Protein AF-A0A1E1VXC8-F1 (afdb_monomer_lite)

InterPro domains:
  IPR025451 Domain of unknown function DUF4211 [PF13926] (95-151)

Foldseek 3Di:
DDDDQQFKKFFPVQLLPPWGWIWGRHPDWKTWIWGWDDDPNDIKTKTDPDMDTDDPVCVVRMDTWDWAFDDDDPVMTIIHTDVVPDPDPVVVSVVVVCVVCVVLPQLVVLVVVQVVVCVVPVCSVVVCVVVVVCVNVVSNVVVVVVVVVVVVD

Radius of gyration: 21.82 Å; chains: 1; bounding box: 55×26×57 Å

Structure (mmCIF, N/CA/C/O backbone):
data_AF-A0A1E1VXC8-F1
#
_entry.id   AF-A0A1E1VXC8-F1
#
loop_
_atom_site.group_PDB
_atom_site.id
_atom_site.type_symbol
_atom_site.label_atom_id
_atom_site.label_alt_id
_atom_site.label_comp_id
_atom_site.label_asym_id
_atom_site.label_entity_id
_atom_site.label_seq_id
_atom_site.pdbx_PDB_ins_code
_atom_site.Cartn_x
_atom_site.Cartn_y
_atom_site.Cartn_z
_atom_site.occupancy
_atom_site.B_iso_or_equiv
_atom_site.auth_seq_id
_atom_site.auth_comp_id
_atom_site.auth_asym_id
_atom_site.auth_atom_id
_atom_site.pdbx_PDB_model_num
ATOM 1 N N . MET A 1 1 ? 20.590 -16.286 -16.298 1.00 48.72 1 MET A N 1
ATOM 2 C CA . MET A 1 1 ? 20.513 -15.871 -17.719 1.00 48.72 1 MET A CA 1
ATOM 3 C C . MET A 1 1 ? 20.536 -14.346 -17.783 1.00 48.72 1 MET A C 1
ATOM 5 O O . MET A 1 1 ? 20.162 -13.743 -16.784 1.00 48.72 1 MET A O 1
ATOM 9 N N . PRO A 1 2 ? 21.026 -13.701 -18.858 1.00 70.38 2 PRO A N 1
ATOM 10 C CA . PRO A 1 2 ? 20.939 -12.247 -18.971 1.00 70.38 2 PRO A CA 1
ATOM 11 C C . PRO A 1 2 ? 19.473 -11.822 -19.114 1.00 70.38 2 PRO A C 1
ATOM 13 O O . PRO A 1 2 ? 18.754 -12.408 -19.917 1.00 70.38 2 PRO A O 1
ATOM 16 N N . TYR A 1 3 ? 19.060 -10.811 -18.347 1.00 75.62 3 TYR A N 1
ATOM 17 C CA . TYR A 1 3 ? 17.726 -10.228 -18.465 1.00 75.62 3 TYR A CA 1
ATOM 18 C C . TYR A 1 3 ? 17.474 -9.690 -19.883 1.00 75.62 3 TYR A C 1
ATOM 20 O O . TYR A 1 3 ? 18.363 -9.056 -20.469 1.00 75.62 3 TYR A O 1
ATOM 28 N N . GLN A 1 4 ? 16.286 -9.945 -20.423 1.00 82.62 4 GLN A N 1
ATOM 29 C CA . GLN A 1 4 ? 15.856 -9.545 -21.762 1.00 82.62 4 GLN A CA 1
ATOM 30 C C . GLN A 1 4 ? 15.136 -8.190 -21.753 1.00 82.62 4 GLN A C 1
ATOM 32 O O . GLN A 1 4 ? 14.538 -7.777 -20.762 1.00 82.62 4 GLN A O 1
ATOM 37 N N . SER A 1 5 ? 15.188 -7.484 -22.887 1.00 86.44 5 SER A N 1
ATOM 38 C CA . SER A 1 5 ? 14.433 -6.239 -23.075 1.00 86.44 5 SER A CA 1
ATOM 39 C C . SER A 1 5 ? 12.939 -6.502 -22.888 1.00 86.44 5 SER A C 1
ATOM 41 O O . SER A 1 5 ? 12.398 -7.438 -23.471 1.00 86.44 5 SER A O 1
ATOM 43 N N . GLY A 1 6 ? 12.271 -5.658 -22.105 1.00 89.44 6 GLY A N 1
ATOM 44 C CA . GLY A 1 6 ? 10.865 -5.818 -21.742 1.00 89.44 6 GLY A CA 1
ATOM 45 C C . GLY A 1 6 ? 10.612 -6.580 -20.441 1.00 89.44 6 GLY A C 1
ATOM 46 O O . GLY A 1 6 ? 9.485 -6.526 -19.956 1.00 89.44 6 GLY A O 1
ATOM 47 N N . GLU A 1 7 ? 11.621 -7.225 -19.850 1.00 93.38 7 GLU A N 1
ATOM 48 C CA . GLU A 1 7 ? 11.494 -7.819 -18.517 1.00 93.38 7 GLU A CA 1
ATOM 49 C C . GLU A 1 7 ? 11.430 -6.747 -17.427 1.00 93.38 7 GLU A C 1
ATOM 51 O O . GLU A 1 7 ? 11.958 -5.642 -17.581 1.00 93.38 7 GLU A O 1
ATOM 56 N N . PHE A 1 8 ? 10.799 -7.100 -16.309 1.00 95.38 8 PHE A N 1
ATOM 57 C CA . PHE A 1 8 ? 10.674 -6.237 -15.145 1.00 95.38 8 PHE A CA 1
ATOM 58 C C . PHE A 1 8 ? 11.602 -6.707 -14.030 1.00 95.38 8 PHE A C 1
ATOM 60 O O . PHE A 1 8 ? 11.746 -7.903 -13.765 1.00 95.38 8 PHE A O 1
ATOM 67 N N . VAL A 1 9 ? 12.240 -5.743 -13.379 1.00 94.69 9 VAL A N 1
ATOM 68 C CA . VAL A 1 9 ? 13.177 -5.950 -12.282 1.00 94.69 9 VAL A CA 1
ATOM 69 C C . VAL A 1 9 ? 12.897 -4.969 -11.147 1.00 94.69 9 VAL A C 1
ATOM 71 O O . VAL A 1 9 ? 12.357 -3.889 -11.364 1.00 94.69 9 VAL A O 1
ATOM 74 N N . ALA A 1 10 ? 13.292 -5.324 -9.932 1.00 94.19 10 ALA A N 1
ATOM 75 C CA . ALA A 1 10 ? 13.257 -4.437 -8.771 1.00 94.19 10 ALA A CA 1
ATOM 76 C C . ALA A 1 10 ? 14.574 -4.531 -8.002 1.00 94.19 10 ALA A C 1
ATOM 78 O O . ALA A 1 10 ? 15.302 -5.526 -8.117 1.00 94.19 10 ALA A O 1
ATOM 79 N N . ILE A 1 11 ? 14.895 -3.498 -7.227 1.00 92.81 11 ILE A N 1
ATOM 80 C CA . ILE A 1 11 ? 16.077 -3.499 -6.367 1.00 92.81 11 ILE A CA 1
ATOM 81 C C . ILE A 1 11 ? 15.821 -4.467 -5.206 1.00 92.81 11 ILE A C 1
ATOM 83 O O . ILE A 1 11 ? 14.816 -4.372 -4.508 1.00 92.81 11 ILE A O 1
ATOM 87 N N . LYS A 1 12 ? 16.747 -5.405 -4.981 1.00 89.62 12 LYS A N 1
ATOM 88 C CA . LYS A 1 12 ? 16.594 -6.479 -3.983 1.00 89.62 12 LYS A CA 1
ATOM 89 C C . LYS A 1 12 ? 16.313 -5.961 -2.573 1.00 89.62 12 LYS A C 1
ATOM 91 O O . LYS A 1 12 ? 15.551 -6.583 -1.847 1.00 89.62 12 LYS A O 1
ATOM 96 N N . THR A 1 13 ? 16.933 -4.848 -2.185 1.00 88.81 13 THR A N 1
ATOM 97 C CA . THR A 1 13 ? 16.760 -4.243 -0.856 1.00 88.81 13 THR A CA 1
ATOM 98 C C . THR A 1 13 ? 15.427 -3.516 -0.700 1.00 88.81 13 THR A C 1
ATOM 100 O O . THR A 1 13 ? 14.919 -3.435 0.414 1.00 88.81 13 THR A O 1
ATOM 103 N N . GLU A 1 14 ? 14.858 -3.017 -1.799 1.00 88.75 14 GLU A N 1
ATOM 104 C CA . GLU A 1 14 ? 13.588 -2.280 -1.813 1.00 88.75 14 GLU A CA 1
ATOM 105 C C . GLU A 1 14 ? 12.385 -3.224 -1.867 1.00 88.75 14 GLU A C 1
ATOM 107 O O . GLU A 1 14 ? 11.293 -2.840 -1.481 1.00 88.75 14 GLU A O 1
ATOM 112 N N . LEU A 1 15 ? 12.557 -4.489 -2.268 1.00 85.12 15 LEU A N 1
ATOM 113 C CA . LEU A 1 15 ? 11.447 -5.448 -2.366 1.00 85.12 15 LEU A CA 1
ATOM 114 C C . LEU A 1 15 ? 10.688 -5.700 -1.054 1.00 85.12 15 LEU A C 1
ATOM 116 O O . LEU A 1 15 ? 9.545 -6.145 -1.102 1.00 85.12 15 LEU A O 1
ATOM 120 N N . ASN A 1 16 ? 11.292 -5.370 0.089 1.00 79.44 16 ASN A N 1
ATOM 121 C CA . ASN A 1 16 ? 10.650 -5.425 1.403 1.00 79.44 16 ASN A CA 1
ATOM 122 C C . ASN A 1 16 ? 9.694 -4.250 1.674 1.00 79.44 16 ASN A C 1
ATOM 124 O O . ASN A 1 16 ? 9.059 -4.206 2.727 1.00 79.44 16 ASN A O 1
ATOM 128 N N . GLU A 1 17 ? 9.629 -3.261 0.787 1.00 84.44 17 GLU A N 1
ATOM 129 C CA . GLU A 1 17 ? 8.694 -2.147 0.888 1.00 84.44 17 GLU A CA 1
ATOM 130 C C . GLU A 1 17 ? 7.277 -2.576 0.500 1.00 84.44 17 GLU A C 1
ATOM 132 O O . GLU A 1 17 ? 7.060 -3.527 -0.254 1.00 84.44 17 GLU A O 1
ATOM 137 N N . MET A 1 18 ? 6.272 -1.848 0.992 1.00 80.00 18 MET A N 1
ATOM 138 C CA . MET A 1 18 ? 4.881 -2.164 0.676 1.00 80.00 18 MET A CA 1
ATOM 139 C C . MET A 1 18 ? 4.568 -1.960 -0.806 1.00 80.00 18 MET A C 1
ATOM 141 O O . MET A 1 18 ? 3.795 -2.746 -1.329 1.00 80.00 18 MET A O 1
ATOM 145 N N . TRP A 1 19 ? 5.195 -1.001 -1.488 1.00 88.69 19 TRP A N 1
ATOM 146 C CA . TRP A 1 19 ? 5.001 -0.753 -2.921 1.00 88.69 19 TRP A CA 1
ATOM 147 C C . TRP A 1 19 ? 6.327 -0.322 -3.569 1.00 88.69 19 TRP A C 1
ATOM 149 O O . TRP A 1 19 ? 6.507 0.855 -3.875 1.00 88.69 19 TRP A O 1
ATOM 159 N N . PRO A 1 20 ? 7.286 -1.248 -3.758 1.00 91.81 20 PRO A N 1
ATOM 160 C CA . PRO A 1 20 ? 8.598 -0.910 -4.289 1.00 91.81 20 PRO A CA 1
ATOM 161 C C . PRO A 1 20 ? 8.468 -0.410 -5.718 1.00 91.81 20 PRO A C 1
ATOM 163 O O . PRO A 1 20 ? 7.634 -0.919 -6.471 1.00 91.81 20 PRO A O 1
ATOM 166 N N . ALA A 1 21 ? 9.322 0.530 -6.118 1.00 94.19 21 ALA A N 1
ATOM 167 C CA . ALA A 1 21 ? 9.441 0.884 -7.523 1.00 94.19 21 ALA A CA 1
ATOM 168 C C . ALA A 1 21 ? 9.911 -0.335 -8.329 1.00 94.19 21 ALA A C 1
ATOM 170 O O . ALA A 1 21 ? 10.818 -1.069 -7.925 1.00 94.19 21 ALA A O 1
ATOM 171 N N . ILE A 1 22 ? 9.312 -0.529 -9.499 1.00 96.50 22 ILE A N 1
ATOM 172 C CA . ILE A 1 22 ? 9.750 -1.557 -10.444 1.00 96.50 22 ILE A CA 1
ATOM 173 C C . ILE A 1 22 ? 10.319 -0.887 -11.686 1.00 96.50 22 ILE A C 1
ATOM 175 O O . ILE A 1 22 ? 10.054 0.277 -11.981 1.00 96.50 22 ILE A O 1
ATOM 179 N N . TRP A 1 23 ? 11.136 -1.627 -12.414 1.00 96.81 23 TRP A N 1
ATOM 180 C CA . TRP A 1 23 ? 11.902 -1.110 -13.529 1.00 96.81 23 TRP A CA 1
ATOM 181 C C . TRP A 1 23 ? 11.762 -2.041 -14.716 1.00 96.81 23 TRP A C 1
ATOM 183 O O . TRP A 1 23 ? 11.956 -3.246 -14.588 1.00 96.81 23 TRP A O 1
ATOM 193 N N . ARG A 1 24 ? 11.456 -1.491 -15.885 1.00 96.12 24 ARG A N 1
ATOM 194 C CA . ARG A 1 24 ? 11.436 -2.248 -17.135 1.00 96.12 24 ARG A CA 1
ATOM 195 C C . ARG A 1 24 ? 12.790 -2.129 -17.815 1.00 96.12 24 ARG A C 1
ATOM 197 O O . ARG A 1 24 ? 13.300 -1.022 -17.971 1.00 96.12 24 ARG A O 1
ATOM 204 N N . VAL A 1 25 ? 13.357 -3.249 -18.252 1.00 95.38 25 VAL A N 1
ATOM 205 C CA . VAL A 1 25 ? 14.563 -3.252 -19.085 1.00 95.38 25 VAL A CA 1
ATOM 206 C C . VAL A 1 25 ? 14.219 -2.629 -20.436 1.00 95.38 25 VAL A C 1
ATOM 208 O O . VAL A 1 25 ? 13.467 -3.215 -21.219 1.00 95.38 25 VAL A O 1
ATOM 211 N N . ASP A 1 26 ? 14.762 -1.441 -20.696 1.00 91.94 26 ASP A N 1
ATOM 212 C CA . ASP A 1 26 ? 14.536 -0.675 -21.918 1.00 91.94 26 ASP A CA 1
ATOM 213 C C . ASP A 1 26 ? 15.800 -0.709 -22.789 1.00 91.94 26 ASP A C 1
ATOM 215 O O . ASP A 1 26 ? 16.794 -0.008 -22.568 1.00 91.94 26 ASP A O 1
ATOM 219 N N . GLY A 1 27 ? 15.809 -1.629 -23.754 1.00 88.25 27 GLY A N 1
ATOM 220 C CA . GLY A 1 27 ? 16.975 -1.889 -24.586 1.00 88.25 27 GLY A CA 1
ATOM 221 C C . GLY A 1 27 ? 18.120 -2.551 -23.810 1.00 88.25 27 GLY A C 1
ATOM 222 O O . GLY A 1 27 ? 17.919 -3.484 -23.035 1.00 88.25 27 GLY A O 1
ATOM 223 N N . LYS A 1 28 ? 19.363 -2.129 -24.081 1.00 86.62 28 LYS A N 1
ATOM 224 C CA . LYS A 1 28 ? 20.574 -2.785 -23.543 1.00 86.62 28 LYS A CA 1
ATOM 225 C C . LYS A 1 28 ? 21.187 -2.080 -22.338 1.00 86.62 28 LYS A C 1
ATOM 227 O O . LYS A 1 28 ? 21.925 -2.718 -21.592 1.00 86.62 28 LYS A O 1
ATOM 232 N N . THR A 1 29 ? 20.928 -0.785 -22.189 1.00 90.62 29 THR A N 1
ATOM 233 C CA . THR A 1 29 ? 21.695 0.105 -21.305 1.00 90.62 29 THR A CA 1
ATOM 234 C C . THR A 1 29 ? 20.825 0.927 -20.371 1.00 90.62 29 THR A C 1
ATOM 236 O O . THR A 1 29 ? 21.379 1.695 -19.587 1.00 90.62 29 THR A O 1
ATOM 239 N N . LEU A 1 30 ? 19.498 0.792 -20.439 1.00 95.00 30 LEU A N 1
ATOM 240 C CA . LEU A 1 30 ? 18.575 1.582 -19.638 1.00 95.00 30 LEU A CA 1
ATOM 241 C C . LEU A 1 30 ? 17.547 0.709 -18.925 1.00 95.00 30 LEU A C 1
ATOM 243 O O . LEU A 1 30 ? 17.147 -0.361 -19.386 1.00 95.00 30 LEU A O 1
ATOM 247 N N . LEU A 1 31 ? 17.133 1.217 -17.775 1.00 96.69 31 LEU A N 1
ATOM 248 C CA . LEU A 1 31 ? 15.950 0.812 -17.046 1.00 96.69 31 LEU A CA 1
ATOM 249 C C . LEU A 1 31 ? 14.980 1.992 -17.046 1.00 96.69 31 LEU A C 1
ATOM 251 O O . LEU A 1 31 ? 15.390 3.106 -16.724 1.00 96.69 31 LEU A O 1
ATOM 255 N N . GLN A 1 32 ? 13.712 1.755 -17.367 1.00 96.50 32 GLN A N 1
ATOM 256 C CA . GLN A 1 32 ? 12.639 2.742 -17.238 1.00 96.50 32 GLN A CA 1
ATOM 257 C C . GLN A 1 32 ? 11.876 2.498 -15.935 1.00 96.50 32 GLN A C 1
ATOM 259 O O . GLN A 1 32 ? 11.452 1.369 -15.677 1.00 96.50 32 GLN A O 1
ATOM 264 N N . LYS A 1 33 ? 11.689 3.540 -15.122 1.00 97.38 33 LYS A N 1
ATOM 265 C CA . LYS A 1 33 ? 10.997 3.444 -13.832 1.00 97.38 33 LYS A CA 1
ATOM 266 C C . LYS A 1 33 ? 9.488 3.313 -14.014 1.00 97.38 33 LYS A C 1
ATOM 268 O O . LYS A 1 33 ? 8.895 3.964 -14.877 1.00 97.38 33 LYS A O 1
ATOM 273 N N . TYR A 1 34 ? 8.883 2.502 -13.158 1.00 97.56 34 TYR A N 1
ATOM 274 C CA . TYR A 1 34 ? 7.448 2.396 -12.966 1.00 97.56 34 TYR A CA 1
ATOM 275 C C . TYR A 1 34 ? 7.124 2.670 -11.498 1.00 97.56 34 TYR A C 1
ATOM 277 O O . TYR A 1 34 ? 7.729 2.076 -10.600 1.00 97.56 34 TYR A O 1
ATOM 285 N N . GLU A 1 35 ? 6.168 3.562 -11.259 1.00 95.44 35 GLU A N 1
ATOM 286 C CA . GLU A 1 35 ? 5.748 3.951 -9.911 1.00 95.44 35 GLU A CA 1
ATOM 287 C C . GLU A 1 35 ? 4.360 3.410 -9.572 1.00 95.44 35 GLU A C 1
ATOM 289 O O . GLU A 1 35 ? 3.509 3.328 -10.469 1.00 95.44 35 GLU A O 1
ATOM 294 N N . PRO A 1 36 ? 4.140 3.033 -8.297 1.00 95.25 36 PRO A N 1
ATOM 295 C CA . PRO A 1 36 ? 2.845 2.570 -7.838 1.00 95.25 36 PRO A CA 1
ATOM 296 C C . PRO A 1 36 ? 1.825 3.712 -7.848 1.00 95.25 36 PRO A C 1
ATOM 298 O O . PRO A 1 36 ? 2.144 4.861 -7.542 1.00 95.25 36 PRO A O 1
ATOM 301 N N . PHE A 1 37 ? 0.583 3.385 -8.174 1.00 94.19 37 PHE A N 1
ATOM 302 C CA . PHE A 1 37 ? -0.573 4.259 -8.022 1.00 94.19 37 PHE A CA 1
ATOM 303 C C . PHE A 1 37 ? -1.810 3.419 -7.696 1.00 94.19 37 PHE A C 1
ATOM 305 O O . PHE A 1 37 ? -1.890 2.248 -8.072 1.00 94.19 37 PHE A O 1
ATOM 312 N N . GLU A 1 38 ? -2.771 4.008 -6.989 1.00 92.62 38 GLU A N 1
ATOM 313 C CA . GLU A 1 38 ? -4.030 3.338 -6.673 1.00 92.62 38 GLU A CA 1
ATOM 314 C C . GLU A 1 38 ? -5.067 3.570 -7.780 1.00 92.62 38 GLU A C 1
ATOM 316 O O . GLU A 1 38 ? -5.314 4.702 -8.197 1.00 92.62 38 GLU A O 1
ATOM 321 N N . GLU A 1 39 ? -5.701 2.491 -8.236 1.00 91.06 39 GLU A N 1
ATOM 322 C CA . GLU A 1 39 ? -6.837 2.513 -9.152 1.00 91.06 39 GLU A CA 1
ATOM 323 C C . GLU A 1 39 ? -7.858 1.450 -8.721 1.00 91.06 39 GLU A C 1
ATOM 325 O O . GLU A 1 39 ? -7.543 0.263 -8.625 1.00 91.06 39 GLU A O 1
ATOM 330 N N . ASN A 1 40 ? -9.100 1.868 -8.449 1.00 88.88 40 ASN A N 1
ATOM 331 C CA . ASN A 1 40 ? -10.193 0.986 -8.010 1.00 88.88 40 ASN A CA 1
ATOM 332 C C . ASN A 1 40 ? -9.843 0.117 -6.778 1.00 88.88 40 ASN A C 1
ATOM 334 O O . ASN A 1 40 ? -10.184 -1.067 -6.731 1.00 88.88 40 ASN A O 1
ATOM 338 N N . GLY A 1 41 ? -9.132 0.689 -5.797 1.00 84.69 41 GLY A N 1
ATOM 339 C CA . GLY A 1 41 ? -8.709 -0.010 -4.575 1.00 84.69 41 GLY A CA 1
ATOM 340 C C . GLY A 1 41 ? -7.620 -1.067 -4.792 1.00 84.69 41 GLY A C 1
ATOM 341 O O . GLY A 1 41 ? -7.404 -1.919 -3.931 1.00 84.69 41 GLY A O 1
ATOM 342 N N . LYS A 1 42 ? -6.949 -1.055 -5.949 1.00 88.44 42 LYS A N 1
ATOM 343 C CA . LYS A 1 42 ? -5.789 -1.899 -6.249 1.00 88.44 42 LYS A CA 1
ATOM 344 C C . LYS A 1 42 ? -4.590 -1.029 -6.578 1.00 88.44 42 LYS A C 1
ATOM 346 O O . LYS A 1 42 ? -4.729 -0.010 -7.246 1.00 88.44 42 LYS A O 1
ATOM 351 N N . VAL A 1 43 ? -3.406 -1.468 -6.165 1.00 92.62 43 VAL A N 1
ATOM 352 C CA . VAL A 1 43 ? -2.160 -0.800 -6.546 1.00 92.62 43 VAL A CA 1
ATOM 353 C C . VAL A 1 43 ? -1.650 -1.372 -7.862 1.00 92.62 43 VAL A C 1
ATOM 355 O O . VAL A 1 43 ? -1.388 -2.571 -7.981 1.00 92.62 43 VAL A O 1
ATOM 358 N N . LEU A 1 44 ? -1.521 -0.495 -8.850 1.00 95.88 44 LEU A N 1
ATOM 359 C CA . LEU A 1 44 ? -0.963 -0.759 -10.170 1.00 95.88 44 LEU A CA 1
ATOM 360 C C . LEU A 1 44 ? 0.299 0.081 -10.368 1.00 95.88 44 LEU A C 1
ATOM 362 O O . LEU A 1 44 ? 0.627 0.938 -9.557 1.00 95.88 44 LEU A O 1
ATOM 366 N N . TYR A 1 45 ? 1.022 -0.172 -11.449 1.00 97.31 45 TYR A N 1
ATOM 367 C CA . TYR A 1 45 ? 2.292 0.470 -11.756 1.00 97.31 45 TYR A CA 1
ATOM 368 C C . TYR A 1 45 ? 2.266 1.049 -13.159 1.00 97.31 45 TYR A C 1
ATOM 370 O O . TYR A 1 45 ? 1.938 0.336 -14.104 1.00 97.31 45 TYR A O 1
ATOM 378 N N . ARG A 1 46 ? 2.664 2.312 -13.315 1.00 96.50 46 ARG A N 1
ATOM 379 C CA . ARG A 1 46 ? 2.732 2.990 -14.621 1.00 96.50 46 ARG A CA 1
ATOM 380 C C . ARG A 1 46 ? 4.132 3.493 -14.922 1.00 96.50 46 ARG A C 1
ATOM 382 O O . ARG A 1 46 ? 4.851 3.883 -14.002 1.00 96.50 46 ARG A O 1
ATOM 389 N N . ASN A 1 47 ? 4.517 3.507 -16.197 1.00 96.00 47 ASN A N 1
ATOM 390 C CA . ASN A 1 47 ? 5.806 4.058 -16.610 1.00 96.00 47 ASN A CA 1
ATOM 391 C C . ASN A 1 47 ? 5.881 5.564 -16.347 1.00 96.00 47 ASN A C 1
ATOM 393 O O . ASN A 1 47 ? 4.922 6.298 -16.577 1.00 96.00 47 ASN A O 1
ATOM 397 N N . ILE A 1 48 ? 7.064 6.032 -15.961 1.00 94.94 48 ILE A N 1
ATOM 398 C CA . ILE A 1 48 ? 7.369 7.458 -15.841 1.00 94.94 48 ILE A CA 1
ATOM 399 C C . ILE A 1 48 ? 8.665 7.801 -16.578 1.00 94.94 48 ILE A C 1
ATOM 401 O O . ILE A 1 48 ? 9.471 6.929 -16.908 1.00 94.94 48 ILE A O 1
ATOM 405 N N . SER A 1 49 ? 8.886 9.090 -16.835 1.00 93.38 49 SER A N 1
ATOM 406 C CA . SER A 1 49 ? 10.069 9.611 -17.540 1.00 93.38 49 SER A CA 1
ATOM 407 C C . SER A 1 49 ? 11.330 9.645 -16.661 1.00 93.38 49 SER A C 1
ATOM 409 O O . SER A 1 49 ? 12.099 10.604 -16.694 1.00 93.38 49 SER A O 1
ATOM 411 N N . THR A 1 50 ? 11.546 8.608 -15.853 1.00 96.12 50 THR A N 1
ATOM 412 C CA . THR A 1 50 ? 12.737 8.426 -15.018 1.00 96.12 50 THR A CA 1
ATOM 413 C C . THR A 1 50 ? 13.477 7.181 -15.475 1.00 96.12 50 THR A C 1
ATOM 415 O O . THR A 1 50 ? 12.888 6.106 -15.588 1.00 96.12 50 THR A O 1
ATOM 418 N N . TYR A 1 51 ? 14.778 7.329 -15.719 1.00 96.19 51 TYR A N 1
ATOM 419 C CA . TYR A 1 51 ? 15.623 6.269 -16.254 1.00 96.19 51 TYR A CA 1
ATOM 420 C C . TYR A 1 51 ? 16.848 6.045 -15.372 1.00 96.19 51 TYR A C 1
ATOM 422 O O . TYR A 1 51 ? 17.393 6.989 -14.801 1.00 96.19 51 TYR A O 1
ATOM 430 N N . ALA A 1 52 ? 17.300 4.797 -15.301 1.00 95.19 52 ALA A N 1
ATOM 431 C CA . ALA A 1 52 ? 18.549 4.415 -14.656 1.00 95.19 52 ALA A CA 1
ATOM 432 C C . ALA A 1 52 ? 19.452 3.667 -15.643 1.00 95.19 52 ALA A C 1
ATOM 434 O O . ALA A 1 52 ? 18.978 3.030 -16.584 1.00 95.19 52 ALA A O 1
ATOM 435 N N . ALA A 1 53 ? 20.767 3.736 -15.432 1.00 94.56 5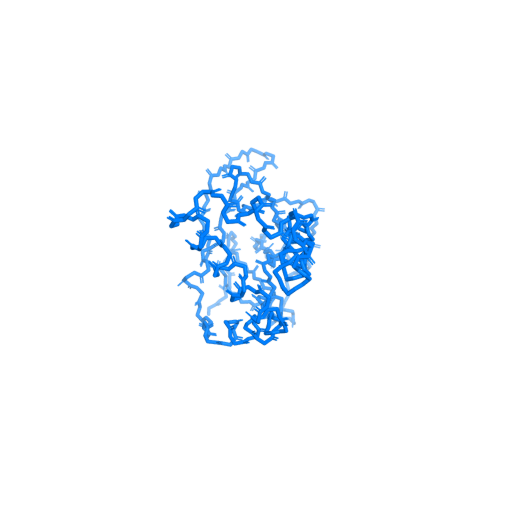3 ALA A N 1
ATOM 436 C CA . ALA A 1 53 ? 21.713 2.960 -16.226 1.00 94.56 53 ALA A CA 1
ATOM 437 C C . ALA A 1 53 ? 21.500 1.455 -15.994 1.00 94.56 53 ALA A C 1
ATOM 439 O O . ALA A 1 53 ? 21.236 1.031 -14.872 1.00 94.56 53 ALA A O 1
ATOM 440 N N . TRP A 1 54 ? 21.675 0.640 -17.030 1.00 93.56 54 TRP A N 1
ATOM 441 C CA . TRP A 1 54 ? 21.651 -0.820 -16.957 1.00 93.56 54 TRP A CA 1
ATOM 442 C C . TRP A 1 54 ? 23.001 -1.374 -17.383 1.00 93.56 54 TRP A C 1
ATOM 444 O O . TRP A 1 54 ? 23.289 -1.517 -18.572 1.00 93.56 54 TRP A O 1
ATOM 454 N N . ASN A 1 55 ? 23.863 -1.653 -16.409 1.00 89.56 55 ASN A N 1
ATOM 455 C CA . ASN A 1 55 ? 25.229 -2.092 -16.662 1.00 89.56 55 ASN A CA 1
ATOM 456 C C . ASN A 1 55 ? 25.586 -3.315 -15.800 1.00 89.56 55 ASN A C 1
ATOM 458 O O . ASN A 1 55 ? 24.893 -3.625 -14.832 1.00 89.56 55 ASN A O 1
ATOM 462 N N . PRO A 1 56 ? 26.636 -4.072 -16.156 1.00 87.88 56 PRO A N 1
ATOM 463 C CA . PRO A 1 56 ? 27.020 -5.266 -15.403 1.00 87.88 56 PRO A CA 1
ATOM 464 C C . PRO A 1 56 ? 27.243 -5.015 -13.904 1.00 87.88 56 PRO A C 1
ATOM 466 O O . PRO A 1 56 ? 26.906 -5.878 -13.094 1.00 87.88 56 PRO A O 1
ATOM 469 N N . ASP A 1 57 ? 27.739 -3.831 -13.537 1.00 88.56 57 ASP A N 1
ATOM 470 C CA . ASP A 1 57 ? 28.055 -3.484 -12.151 1.00 88.56 57 ASP A CA 1
ATOM 471 C C . ASP A 1 57 ? 26.809 -3.372 -11.275 1.00 88.56 57 ASP A C 1
ATOM 473 O O . ASP A 1 57 ? 26.814 -3.849 -10.136 1.00 88.56 57 ASP A O 1
ATOM 477 N N . ASN A 1 58 ? 25.732 -2.778 -11.797 1.00 90.69 58 ASN A N 1
ATOM 478 C CA . ASN A 1 58 ? 24.502 -2.583 -11.040 1.00 90.69 58 ASN A CA 1
ATOM 479 C C . ASN A 1 58 ? 23.490 -3.721 -11.200 1.00 90.69 58 ASN A C 1
ATOM 481 O O . ASN A 1 58 ? 22.678 -3.907 -10.299 1.00 90.69 58 ASN A O 1
ATOM 485 N N . LYS A 1 59 ? 23.587 -4.559 -12.246 1.00 89.19 59 LYS A N 1
ATOM 486 C CA . LYS A 1 59 ? 22.706 -5.728 -12.464 1.00 89.19 59 LYS A CA 1
ATOM 487 C C . LYS A 1 59 ? 22.551 -6.622 -11.235 1.00 89.19 59 LYS A C 1
ATOM 489 O O . LYS A 1 59 ? 21.472 -7.152 -10.994 1.00 89.19 59 LYS A O 1
ATOM 494 N N . LYS A 1 60 ? 23.615 -6.777 -10.440 1.00 90.25 60 LYS A N 1
ATOM 495 C CA . LYS A 1 60 ? 23.621 -7.601 -9.217 1.00 90.25 60 LYS A CA 1
ATOM 496 C C . LYS A 1 60 ? 22.672 -7.101 -8.120 1.00 90.25 60 LYS A C 1
ATOM 498 O O . LYS A 1 60 ? 22.258 -7.905 -7.281 1.00 90.25 60 LYS A O 1
ATOM 503 N N . LEU A 1 61 ? 22.338 -5.808 -8.135 1.00 92.38 61 LEU A N 1
ATOM 504 C CA . LEU A 1 61 ? 21.423 -5.165 -7.188 1.00 92.38 61 LEU A CA 1
ATOM 505 C C . LEU A 1 61 ? 19.959 -5.490 -7.488 1.00 92.38 61 LEU A C 1
ATOM 507 O O . LEU A 1 61 ? 19.117 -5.371 -6.604 1.00 92.38 61 LEU A O 1
ATOM 511 N N . TYR A 1 62 ? 19.665 -5.922 -8.714 1.00 92.25 62 TYR A N 1
ATOM 512 C CA . TYR A 1 62 ? 18.310 -6.160 -9.184 1.00 92.25 62 TYR A CA 1
ATOM 513 C C . TYR A 1 62 ? 17.971 -7.650 -9.201 1.00 92.25 62 TYR A C 1
ATOM 515 O O . TYR A 1 62 ? 18.836 -8.515 -9.382 1.00 92.25 62 TYR A O 1
ATOM 523 N N . THR A 1 63 ? 16.689 -7.949 -9.037 1.00 91.25 63 THR A N 1
ATOM 524 C CA . THR A 1 63 ? 16.111 -9.276 -9.266 1.00 91.25 63 THR A CA 1
ATOM 525 C C . THR A 1 63 ? 14.904 -9.162 -10.185 1.00 91.25 63 THR A C 1
ATOM 527 O O . THR A 1 63 ? 14.252 -8.116 -10.206 1.00 91.25 63 THR A O 1
ATOM 530 N N . GLN A 1 64 ? 14.616 -10.217 -10.951 1.00 91.88 64 GLN A N 1
ATOM 531 C CA . GLN A 1 64 ? 13.405 -10.267 -11.768 1.00 91.88 64 GLN A CA 1
ATOM 532 C C . GLN A 1 64 ? 12.172 -10.190 -10.880 1.00 91.88 64 GLN A C 1
ATOM 534 O O . GLN A 1 64 ? 12.149 -10.797 -9.806 1.00 91.88 64 GLN A O 1
ATOM 539 N N . VAL A 1 65 ? 11.149 -9.491 -11.362 1.00 92.44 65 VAL A N 1
ATOM 540 C CA . VAL A 1 65 ? 9.832 -9.484 -10.737 1.00 92.44 65 VAL A CA 1
ATOM 541 C C . VAL A 1 65 ? 8.760 -9.852 -11.765 1.00 92.44 65 VAL A C 1
ATOM 543 O O . VAL A 1 65 ? 8.798 -9.356 -12.895 1.00 92.44 65 VAL A O 1
ATOM 546 N N . PRO A 1 66 ? 7.812 -10.731 -11.411 1.00 92.56 66 PRO A N 1
ATOM 547 C CA . PRO A 1 66 ? 6.714 -11.098 -12.288 1.00 92.56 66 PRO A CA 1
ATOM 548 C C . PRO A 1 66 ? 5.679 -9.972 -12.322 1.00 92.56 66 PRO A C 1
ATOM 550 O O . PRO A 1 66 ? 5.290 -9.422 -11.288 1.00 92.56 66 PRO A O 1
ATOM 553 N N . VAL A 1 67 ? 5.216 -9.626 -13.522 1.00 94.62 67 VAL A N 1
ATOM 554 C CA . VAL A 1 67 ? 4.185 -8.603 -13.716 1.00 94.62 67 VAL A CA 1
ATOM 555 C C . VAL A 1 67 ? 3.111 -9.070 -14.691 1.00 94.62 67 VAL A C 1
ATOM 557 O O . VAL A 1 67 ? 3.378 -9.846 -15.608 1.00 94.62 67 VAL A O 1
ATOM 560 N N . LYS A 1 68 ? 1.895 -8.550 -14.529 1.00 94.94 68 LYS A N 1
ATOM 561 C CA . LYS A 1 68 ? 0.781 -8.716 -15.471 1.00 94.94 68 LYS A CA 1
ATOM 562 C C . LYS A 1 68 ? 0.482 -7.380 -16.131 1.00 94.94 68 LYS A C 1
ATOM 564 O O . LYS A 1 68 ? 0.173 -6.412 -15.446 1.00 94.94 68 LYS A O 1
ATOM 569 N N . VAL A 1 69 ? 0.550 -7.318 -17.459 1.00 94.50 69 VAL A N 1
ATOM 570 C CA . VAL A 1 69 ? 0.158 -6.111 -18.201 1.00 94.50 69 VAL A CA 1
ATOM 571 C C . VAL A 1 69 ? -1.359 -5.943 -18.100 1.00 94.50 69 VAL A C 1
ATOM 573 O O . VAL A 1 69 ? -2.107 -6.871 -18.410 1.00 94.50 69 VAL A O 1
ATOM 576 N N . ARG A 1 70 ? -1.811 -4.775 -17.636 1.00 94.50 70 ARG A N 1
ATOM 577 C CA . ARG A 1 70 ? -3.234 -4.430 -17.484 1.00 94.50 70 ARG A CA 1
ATOM 578 C C . ARG A 1 70 ? -3.728 -3.530 -18.604 1.00 94.50 70 ARG A C 1
ATOM 580 O O . ARG A 1 70 ? -4.819 -3.747 -19.117 1.00 94.50 70 ARG A O 1
ATOM 587 N N . SER A 1 71 ? -2.911 -2.565 -19.006 1.00 92.81 71 SER A N 1
ATOM 588 C CA . SER A 1 71 ? -3.206 -1.666 -20.117 1.00 92.81 71 SER A CA 1
ATOM 589 C C . SER A 1 71 ? -1.912 -1.258 -20.806 1.00 92.81 71 SER A C 1
ATOM 591 O O . SER A 1 71 ? -0.871 -1.124 -20.164 1.00 92.81 71 SER A O 1
ATOM 593 N N . GLN A 1 72 ? -1.966 -1.064 -22.118 1.00 91.56 72 GLN A N 1
ATOM 594 C CA . GLN A 1 72 ? -0.845 -0.552 -22.889 1.00 91.56 72 GLN A CA 1
ATOM 595 C C . GLN A 1 72 ? -1.358 0.379 -23.984 1.00 91.56 72 GLN A C 1
ATOM 597 O O . GLN A 1 72 ? -2.166 -0.004 -24.826 1.00 91.56 72 GLN A O 1
ATOM 602 N N . SER A 1 73 ? -0.847 1.603 -23.972 1.00 90.56 73 SER A N 1
ATOM 603 C CA . SER A 1 73 ? -1.060 2.639 -24.975 1.00 90.56 73 SER A CA 1
ATOM 604 C C . SER A 1 73 ? 0.291 3.161 -25.476 1.00 90.56 73 SER A C 1
ATOM 606 O O . SER A 1 73 ? 1.351 2.710 -25.041 1.00 90.56 73 SER A O 1
ATOM 608 N N . HIS A 1 74 ? 0.276 4.127 -26.397 1.00 82.56 74 HIS A N 1
ATOM 609 C CA . HIS A 1 74 ? 1.507 4.766 -26.875 1.00 82.56 74 HIS A CA 1
ATOM 610 C C . HIS A 1 74 ? 2.198 5.649 -25.826 1.00 82.56 74 HIS A C 1
ATOM 612 O O . HIS A 1 74 ? 3.396 5.885 -25.946 1.00 82.56 74 HIS A O 1
ATOM 618 N N . LEU A 1 75 ? 1.462 6.141 -24.825 1.00 85.19 75 LEU A N 1
ATOM 619 C CA . LEU A 1 75 ? 1.982 7.059 -23.803 1.00 85.19 75 LEU A CA 1
ATOM 620 C C . LEU A 1 75 ? 2.201 6.364 -22.456 1.00 85.19 75 LEU A C 1
ATOM 622 O O . LEU A 1 75 ? 3.137 6.695 -21.728 1.00 85.19 75 LEU A O 1
ATOM 626 N N . GLU A 1 76 ? 1.350 5.391 -22.145 1.00 90.50 76 GLU A N 1
ATOM 627 C CA . GLU A 1 76 ? 1.287 4.757 -20.835 1.00 90.50 76 GLU A CA 1
ATOM 628 C C . GLU A 1 76 ? 1.160 3.239 -20.956 1.00 90.50 76 GLU A C 1
ATOM 630 O O . GLU A 1 76 ? 0.373 2.719 -21.749 1.00 90.50 76 GLU A O 1
ATOM 635 N N . THR A 1 77 ? 1.926 2.525 -20.143 1.00 94.88 77 THR A N 1
ATOM 636 C CA . THR A 1 77 ? 1.803 1.094 -19.893 1.00 94.88 77 THR A CA 1
ATOM 637 C C . THR A 1 77 ? 1.550 0.899 -18.407 1.00 94.88 77 THR A C 1
ATOM 639 O O . THR A 1 77 ? 2.360 1.316 -17.582 1.00 94.88 77 THR A O 1
ATOM 642 N N . ILE A 1 78 ? 0.438 0.241 -18.089 1.00 96.38 7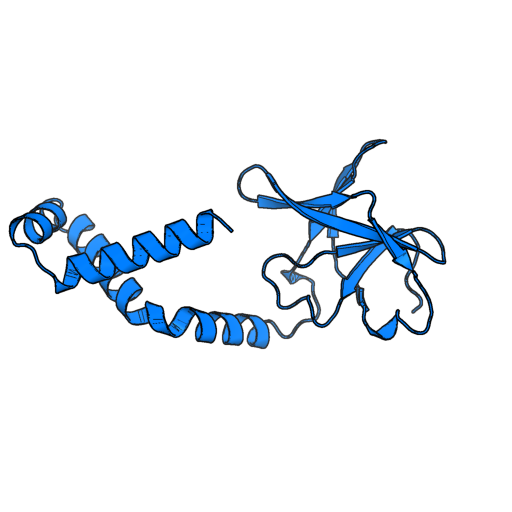8 ILE A N 1
ATOM 643 C CA . ILE A 1 78 ? 0.014 -0.082 -16.731 1.00 96.38 78 ILE A CA 1
ATOM 644 C C . ILE A 1 78 ? 0.212 -1.578 -16.507 1.00 96.38 78 ILE A C 1
ATOM 646 O O . ILE A 1 78 ? -0.275 -2.411 -17.280 1.00 96.38 78 ILE A O 1
ATOM 650 N N . VAL A 1 79 ? 0.908 -1.925 -15.433 1.00 96.56 79 VAL A N 1
ATOM 651 C CA . VAL A 1 79 ? 1.188 -3.305 -15.034 1.00 96.56 79 VAL A CA 1
ATOM 652 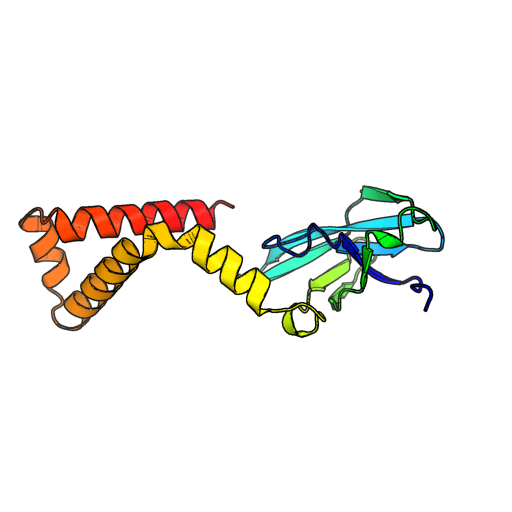C C . VAL A 1 79 ? 0.834 -3.533 -13.569 1.00 96.56 79 VAL A C 1
ATOM 654 O O . VAL A 1 79 ? 0.753 -2.605 -12.775 1.00 96.56 79 VAL A O 1
ATOM 657 N N . GLU A 1 80 ? 0.637 -4.789 -13.201 1.00 95.00 80 GLU A N 1
ATOM 658 C CA . GLU A 1 80 ? 0.428 -5.232 -11.826 1.00 95.00 80 GLU A CA 1
ATOM 659 C C . GLU A 1 80 ? 1.591 -6.127 -11.402 1.00 95.00 80 GLU A C 1
ATOM 661 O O . GLU A 1 80 ? 1.930 -7.068 -12.120 1.00 95.00 80 GLU A O 1
ATOM 666 N N . LEU A 1 81 ? 2.189 -5.852 -10.242 1.00 92.81 81 LEU A N 1
ATOM 667 C CA . LEU A 1 81 ? 3.244 -6.678 -9.653 1.00 92.81 81 LEU A CA 1
ATOM 668 C C . LEU A 1 81 ? 2.637 -7.931 -9.003 1.00 92.81 81 LEU A C 1
ATOM 670 O O . LEU A 1 81 ? 1.818 -7.825 -8.092 1.00 92.81 81 LEU A O 1
ATOM 674 N N . VAL A 1 82 ? 3.073 -9.122 -9.420 1.00 89.88 82 VAL A N 1
ATOM 675 C CA . VAL A 1 82 ? 2.535 -10.396 -8.916 1.00 89.88 82 VAL A CA 1
ATOM 676 C C . VAL A 1 82 ? 3.377 -10.919 -7.752 1.00 89.88 82 VAL A C 1
ATOM 678 O O . VAL A 1 82 ? 4.232 -11.784 -7.905 1.00 89.88 82 VAL A O 1
ATOM 681 N N . ARG A 1 83 ? 3.143 -10.392 -6.551 1.00 80.38 83 ARG A N 1
ATOM 682 C CA . ARG A 1 83 ? 3.981 -10.704 -5.377 1.00 80.38 83 ARG A CA 1
ATOM 683 C C . ARG A 1 83 ? 4.041 -12.180 -4.996 1.00 80.38 83 ARG A C 1
ATOM 685 O O . ARG A 1 83 ? 5.111 -12.646 -4.638 1.00 80.38 83 ARG A O 1
ATOM 692 N N . SER A 1 84 ? 2.940 -12.914 -5.142 1.00 76.31 84 SER A N 1
ATOM 693 C CA . SER A 1 84 ? 2.862 -14.350 -4.829 1.00 76.31 84 SER A CA 1
ATOM 694 C C . SER A 1 84 ? 3.775 -15.232 -5.686 1.00 76.31 84 SER A C 1
ATOM 696 O O . SER A 1 84 ? 3.965 -16.401 -5.381 1.00 76.31 84 SER A O 1
ATOM 698 N N . GLU A 1 85 ? 4.279 -14.708 -6.805 1.00 76.94 85 GLU A N 1
ATOM 699 C CA . GLU A 1 85 ? 5.177 -15.416 -7.722 1.00 76.94 85 GLU A CA 1
ATOM 700 C C . GLU A 1 85 ? 6.649 -15.000 -7.516 1.00 76.94 85 GLU A C 1
ATOM 702 O O . GLU A 1 85 ? 7.532 -15.451 -8.248 1.00 76.94 85 GLU A O 1
ATOM 707 N N . LEU A 1 86 ? 6.939 -14.129 -6.538 1.00 73.19 86 LEU A N 1
ATOM 708 C CA . LEU A 1 86 ? 8.311 -13.778 -6.185 1.00 73.19 86 LEU A CA 1
ATOM 709 C C . LEU A 1 86 ? 8.969 -14.942 -5.429 1.00 73.19 86 LEU A C 1
ATOM 711 O O . LEU A 1 86 ? 8.364 -15.501 -4.521 1.00 73.19 86 LEU A O 1
ATOM 715 N N . PRO A 1 87 ? 10.237 -15.274 -5.722 1.00 61.97 87 PRO A N 1
ATOM 716 C CA . PRO A 1 87 ? 10.986 -16.308 -5.005 1.00 61.97 87 PRO A CA 1
ATOM 717 C C . PRO A 1 87 ? 11.459 -15.843 -3.611 1.00 61.97 87 PRO A C 1
ATOM 719 O O . PRO A 1 87 ? 12.541 -16.225 -3.168 1.00 61.97 87 PRO A O 1
ATOM 722 N N . PHE A 1 88 ? 10.703 -14.962 -2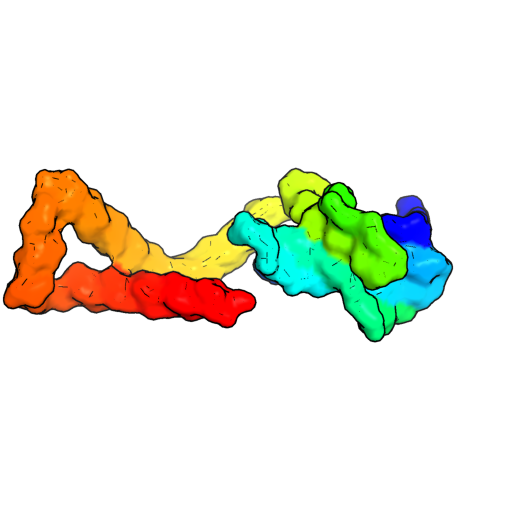.949 1.00 62.56 88 PHE A N 1
ATOM 723 C CA . PHE A 1 88 ? 11.031 -14.454 -1.621 1.00 62.56 88 PHE A CA 1
ATOM 724 C C . PHE A 1 88 ? 10.581 -15.429 -0.537 1.00 62.56 88 PHE A C 1
ATOM 726 O O . PHE A 1 88 ? 9.591 -16.141 -0.677 1.00 62.56 88 PHE A O 1
ATOM 733 N N . ASP A 1 89 ? 11.327 -15.430 0.562 1.00 60.41 89 ASP A N 1
ATOM 734 C CA . ASP A 1 89 ? 10.891 -16.046 1.804 1.00 60.41 89 ASP A CA 1
ATOM 735 C C . ASP A 1 89 ? 9.788 -15.156 2.395 1.00 60.41 89 ASP A C 1
ATOM 737 O O . ASP A 1 89 ? 10.081 -14.183 3.101 1.00 60.41 89 ASP A O 1
ATOM 741 N N . ASP A 1 90 ? 8.531 -15.433 2.021 1.00 60.56 90 ASP A N 1
ATOM 742 C CA . ASP A 1 90 ? 7.322 -14.727 2.483 1.00 60.56 90 ASP A CA 1
ATOM 743 C C . ASP A 1 90 ? 7.329 -14.544 4.012 1.00 60.56 90 ASP A C 1
ATOM 745 O O . ASP A 1 90 ? 6.863 -13.521 4.522 1.00 60.56 90 ASP A O 1
ATOM 749 N N . CYS A 1 91 ? 7.945 -15.482 4.743 1.00 61.00 91 CYS A N 1
ATOM 750 C CA . CYS A 1 91 ? 8.127 -15.421 6.189 1.00 61.00 91 CYS A CA 1
ATOM 751 C C . CYS A 1 91 ? 8.847 -14.143 6.645 1.00 61.00 91 CYS A C 1
ATOM 753 O O . CYS A 1 91 ? 8.394 -13.506 7.587 1.00 61.00 91 CYS A O 1
ATOM 755 N N . SER A 1 92 ? 9.905 -13.704 5.958 1.00 68.25 92 SER A N 1
ATOM 756 C CA . SER A 1 92 ? 10.714 -12.548 6.384 1.00 68.25 92 SER A CA 1
ATOM 757 C C . SER A 1 92 ? 9.976 -11.207 6.271 1.00 68.25 92 SER A C 1
ATOM 759 O O . SER A 1 92 ? 10.110 -10.334 7.132 1.00 68.25 92 SER A O 1
ATOM 761 N N . PHE A 1 93 ? 9.163 -11.042 5.223 1.00 71.06 93 PHE A N 1
ATOM 762 C CA . PHE A 1 93 ? 8.325 -9.858 5.046 1.00 71.06 93 PHE A CA 1
ATOM 763 C C . PHE A 1 93 ? 7.184 -9.854 6.065 1.00 71.06 93 PHE A C 1
ATOM 765 O O . PHE A 1 93 ? 6.951 -8.834 6.715 1.00 71.06 93 PHE A O 1
ATOM 772 N N . ILE A 1 94 ? 6.510 -10.997 6.238 1.00 74.94 94 ILE A N 1
ATOM 773 C CA . ILE A 1 94 ? 5.423 -11.142 7.210 1.00 74.94 94 ILE A CA 1
ATOM 774 C C . ILE A 1 94 ? 5.942 -10.883 8.629 1.00 74.94 94 ILE A C 1
ATOM 776 O O . ILE A 1 94 ? 5.363 -10.058 9.329 1.00 74.94 94 ILE A O 1
ATOM 780 N N . GLU A 1 95 ? 7.061 -11.489 9.033 1.00 81.25 95 GLU A N 1
ATOM 781 C CA . GLU A 1 95 ? 7.680 -11.282 10.349 1.00 81.25 95 GLU A CA 1
ATOM 782 C C . GLU A 1 95 ? 8.040 -9.816 10.594 1.00 81.25 95 GLU A C 1
ATOM 784 O O . GLU A 1 95 ? 7.706 -9.263 11.643 1.00 81.25 95 GLU A O 1
ATOM 789 N N . LYS A 1 96 ? 8.670 -9.152 9.615 1.00 81.19 96 LYS A N 1
ATOM 790 C CA . LYS A 1 96 ? 9.008 -7.729 9.730 1.00 81.19 96 LYS A CA 1
ATOM 791 C C . LYS A 1 96 ? 7.756 -6.877 9.931 1.00 81.19 96 LYS A C 1
ATOM 793 O O . LYS A 1 96 ? 7.750 -5.998 10.788 1.00 81.19 96 LYS A O 1
ATOM 798 N N . ARG A 1 97 ? 6.693 -7.140 9.166 1.00 80.62 97 ARG A N 1
ATOM 799 C CA . ARG A 1 97 ? 5.422 -6.413 9.284 1.00 80.62 97 ARG A CA 1
ATOM 800 C C . ARG A 1 97 ? 4.744 -6.675 10.620 1.00 80.62 97 ARG A C 1
ATOM 802 O O . ARG A 1 97 ? 4.312 -5.721 11.255 1.00 80.62 97 ARG A O 1
ATOM 809 N N . MET A 1 98 ? 4.708 -7.931 11.064 1.00 84.44 98 MET A N 1
ATOM 810 C CA . MET A 1 98 ? 4.179 -8.300 12.375 1.00 84.44 98 MET A CA 1
ATOM 811 C C . MET A 1 98 ? 4.914 -7.557 13.490 1.00 84.44 98 MET A C 1
ATOM 813 O O . MET A 1 98 ? 4.255 -7.014 14.369 1.00 84.44 98 MET A O 1
ATOM 817 N N . LEU A 1 99 ? 6.246 -7.467 13.420 1.00 87.69 99 LEU A N 1
ATOM 818 C CA . LEU A 1 99 ? 7.062 -6.734 14.388 1.00 87.69 99 LEU A CA 1
ATOM 819 C C . LEU A 1 99 ? 6.796 -5.218 14.343 1.00 87.69 99 LEU A C 1
ATOM 821 O O . LEU A 1 99 ? 6.636 -4.591 15.386 1.00 87.69 99 LEU A O 1
ATOM 825 N N . GLU A 1 100 ? 6.712 -4.626 13.145 1.00 86.19 100 GLU A N 1
ATOM 826 C CA . GLU A 1 100 ? 6.416 -3.196 12.955 1.00 86.19 100 GLU A CA 1
ATOM 827 C C . GLU A 1 100 ? 5.054 -2.796 13.540 1.00 86.19 100 GLU A C 1
ATOM 829 O O . GLU A 1 100 ? 4.921 -1.703 14.089 1.00 86.19 100 GLU A O 1
ATOM 834 N N . THR A 1 101 ? 4.043 -3.662 13.426 1.00 87.31 101 THR A N 1
ATOM 835 C CA . THR A 1 101 ? 2.681 -3.383 13.905 1.00 87.31 101 THR A CA 1
ATOM 836 C C . THR A 1 101 ? 2.374 -3.993 15.272 1.00 87.31 101 THR A C 1
ATOM 838 O O . THR A 1 101 ? 1.268 -3.805 15.774 1.00 87.31 101 THR A O 1
ATOM 841 N N . GLN A 1 102 ? 3.329 -4.697 15.891 1.00 92.06 102 GLN A N 1
ATOM 842 C CA . GLN A 1 102 ? 3.122 -5.436 17.141 1.00 92.06 102 GLN A CA 1
ATOM 843 C C . GLN A 1 102 ? 2.626 -4.535 18.274 1.00 92.06 102 GLN A C 1
ATOM 845 O O . GLN A 1 102 ? 1.796 -4.950 19.076 1.00 92.06 102 GLN A O 1
ATOM 850 N N . MET A 1 103 ? 3.097 -3.286 18.320 1.00 91.81 103 MET A N 1
ATOM 851 C CA . MET A 1 103 ? 2.714 -2.327 19.362 1.00 91.81 103 MET A CA 1
ATOM 852 C C . MET A 1 103 ? 1.211 -2.018 19.398 1.00 91.81 103 MET A C 1
ATOM 854 O O . MET A 1 103 ? 0.715 -1.610 20.438 1.00 91.81 103 MET A O 1
ATOM 858 N N . TYR A 1 104 ? 0.493 -2.226 18.289 1.00 92.88 104 TYR A N 1
ATOM 859 C CA . TYR A 1 104 ? -0.945 -1.965 18.193 1.00 92.88 104 TYR A CA 1
ATOM 860 C C . TYR A 1 104 ? -1.801 -3.204 18.468 1.00 92.88 104 TYR A C 1
ATOM 862 O O . TYR A 1 104 ? -3.026 -3.123 18.406 1.00 92.88 104 TYR A O 1
ATOM 870 N N . GLN A 1 105 ? -1.185 -4.362 18.728 1.00 93.31 105 GLN A N 1
ATOM 871 C CA . GLN A 1 105 ? -1.893 -5.636 18.846 1.00 93.31 105 GLN A CA 1
ATOM 872 C C . GLN A 1 105 ? -2.992 -5.587 19.916 1.00 93.31 105 GLN A C 1
ATOM 874 O O . GLN A 1 105 ? -4.122 -5.977 19.634 1.00 93.31 105 GLN A O 1
ATOM 879 N N . GLU A 1 106 ? -2.683 -5.056 21.100 1.00 94.81 106 GLU A N 1
ATOM 880 C CA . GLU A 1 106 ? -3.658 -4.898 22.186 1.00 94.81 106 GLU A CA 1
ATOM 881 C C . GLU A 1 106 ? -4.790 -3.938 21.791 1.00 94.81 106 GLU A C 1
ATOM 883 O O . GLU A 1 106 ? -5.961 -4.232 22.029 1.00 94.81 106 GLU A O 1
ATOM 888 N N . ASN A 1 107 ? -4.470 -2.831 21.108 1.00 95.94 107 ASN A N 1
ATOM 889 C CA . ASN A 1 107 ? -5.484 -1.879 2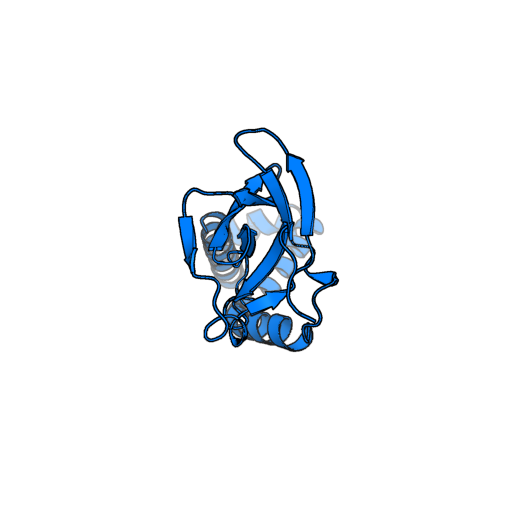0.652 1.00 95.94 107 ASN A CA 1
ATOM 890 C C . ASN A 1 107 ? -6.460 -2.522 19.659 1.00 95.94 107 ASN A C 1
ATOM 892 O O . ASN A 1 107 ? -7.672 -2.335 19.771 1.00 95.94 107 ASN A O 1
ATOM 896 N N . PHE A 1 108 ? -5.945 -3.306 18.707 1.00 95.00 108 PHE A N 1
ATOM 897 C CA . PHE A 1 108 ? -6.770 -4.025 17.738 1.00 95.00 108 PHE A CA 1
ATOM 898 C C . PHE A 1 108 ? -7.585 -5.150 18.378 1.00 95.00 108 PHE A C 1
ATOM 900 O O . PHE A 1 108 ? -8.713 -5.389 17.951 1.00 95.00 108 PHE A O 1
ATOM 907 N N . GLU A 1 109 ? -7.061 -5.820 19.404 1.00 96.19 109 GLU A N 1
ATOM 908 C CA . GLU A 1 109 ? -7.818 -6.819 20.157 1.00 96.19 109 GLU A CA 1
ATOM 909 C C . GLU A 1 109 ? -9.033 -6.184 20.842 1.00 96.19 109 GLU A C 1
ATOM 911 O O . GLU A 1 109 ? -10.157 -6.648 20.639 1.00 96.19 109 GLU A O 1
ATOM 916 N N . VAL A 1 110 ? -8.834 -5.074 21.561 1.00 96.94 110 VAL A N 1
ATOM 917 C CA . VAL A 1 110 ? -9.932 -4.328 22.196 1.00 96.94 110 VAL A CA 1
ATOM 918 C C . VAL A 1 110 ? -10.898 -3.780 21.149 1.00 96.94 110 VAL A C 1
ATOM 920 O O . VAL A 1 110 ? -12.106 -3.880 21.324 1.00 96.94 110 VAL A O 1
ATOM 923 N N . TYR A 1 111 ? -10.407 -3.261 20.023 1.00 96.56 111 TYR A N 1
ATOM 924 C CA . TYR A 1 111 ? -11.264 -2.786 18.935 1.00 96.56 111 TYR A CA 1
ATOM 925 C C . TYR A 1 111 ? -12.161 -3.896 18.368 1.00 96.56 111 TYR A C 1
ATOM 927 O O . TYR A 1 111 ? -13.364 -3.699 18.205 1.00 96.56 111 TYR A O 1
ATOM 935 N N . ILE A 1 112 ? -11.612 -5.090 18.118 1.00 96.69 112 ILE A N 1
ATOM 936 C CA . ILE A 1 112 ? -12.397 -6.246 17.663 1.00 96.69 112 ILE A CA 1
ATOM 937 C C . ILE A 1 112 ? -13.411 -6.661 18.735 1.00 96.69 112 ILE A C 1
ATOM 939 O O . ILE A 1 112 ? -14.564 -6.930 18.397 1.00 96.69 112 ILE A O 1
ATOM 943 N N . GLN A 1 113 ? -13.023 -6.672 20.014 1.00 96.44 113 GLN A N 1
ATOM 944 C CA . GLN A 1 113 ? -13.949 -6.931 21.120 1.00 96.44 113 GLN A CA 1
ATOM 945 C C . GLN A 1 113 ? -15.093 -5.910 21.138 1.00 96.44 113 GLN A C 1
ATOM 947 O O . GLN A 1 113 ? -16.248 -6.315 21.210 1.00 96.44 113 GLN A O 1
ATOM 952 N N . THR A 1 114 ? -14.805 -4.616 20.972 1.00 96.56 114 THR A N 1
ATOM 953 C CA . THR A 1 114 ? -15.810 -3.548 20.858 1.00 96.56 114 THR A CA 1
ATOM 954 C C . THR A 1 114 ? -16.783 -3.813 19.711 1.00 96.56 114 THR A C 1
ATOM 956 O O . THR A 1 114 ? -17.997 -3.727 19.899 1.00 96.56 114 THR A O 1
ATOM 959 N N . LEU A 1 115 ? -16.275 -4.170 18.525 1.00 96.44 115 LEU A N 1
ATOM 960 C CA . LEU A 1 115 ? -17.111 -4.466 17.358 1.00 96.44 115 LEU A CA 1
ATOM 961 C C . LEU A 1 115 ? -17.996 -5.699 17.577 1.00 96.44 115 LEU A C 1
ATOM 963 O O . LEU A 1 115 ? -19.166 -5.689 17.195 1.00 96.44 115 LEU A O 1
ATOM 967 N N . ILE A 1 116 ? -17.458 -6.750 18.200 1.00 97.56 116 ILE A N 1
ATOM 968 C CA . ILE A 1 116 ? -18.216 -7.961 18.533 1.00 97.56 116 ILE A CA 1
ATOM 969 C C . ILE A 1 116 ? -19.291 -7.644 19.577 1.00 97.56 116 ILE A C 1
ATOM 971 O O . ILE A 1 116 ? -20.445 -8.018 19.379 1.00 97.56 116 ILE A O 1
ATOM 975 N N . SER A 1 117 ? -18.950 -6.922 20.646 1.00 96.94 117 SER A N 1
ATOM 976 C CA . SER A 1 117 ? -19.902 -6.499 21.677 1.00 96.94 117 SER A CA 1
ATOM 977 C C . SER A 1 117 ? -21.024 -5.651 21.089 1.00 96.94 117 SER A C 1
ATOM 979 O O . SER A 1 117 ? -22.182 -5.891 21.402 1.00 96.94 117 SER A O 1
ATOM 981 N N . HIS A 1 118 ? -20.716 -4.743 20.159 1.00 96.12 118 HIS A N 1
ATOM 982 C CA . HIS A 1 118 ? -21.733 -3.962 19.456 1.00 96.12 118 HIS A CA 1
ATOM 983 C C . HIS A 1 118 ? -22.624 -4.800 18.527 1.00 96.12 118 HIS A C 1
ATOM 985 O O . HIS A 1 118 ? -23.820 -4.545 18.405 1.00 96.12 118 HIS A O 1
ATOM 991 N N . ALA A 1 119 ? -22.060 -5.813 17.865 1.00 97.31 119 ALA A N 1
ATOM 992 C CA . ALA A 1 119 ? -22.838 -6.726 17.033 1.00 97.31 119 ALA A CA 1
ATOM 993 C C . ALA A 1 119 ? -23.790 -7.608 17.863 1.00 97.31 119 ALA A C 1
ATOM 995 O O . ALA A 1 119 ? -24.845 -8.003 17.365 1.00 97.31 119 ALA A O 1
ATOM 996 N N . LEU A 1 120 ? -23.419 -7.922 19.109 1.00 97.56 120 LEU A N 1
ATOM 997 C CA . LEU A 1 120 ? -24.246 -8.672 20.059 1.00 97.56 120 LEU A CA 1
ATOM 998 C C . LEU A 1 120 ? -25.270 -7.777 20.774 1.00 97.56 120 LEU A C 1
ATOM 1000 O O . LEU A 1 120 ? -26.397 -8.214 21.001 1.00 97.56 120 LEU A O 1
ATOM 1004 N N . ASP A 1 121 ? -24.892 -6.538 21.086 1.00 97.44 121 ASP A N 1
ATOM 1005 C CA . ASP A 1 121 ? -25.739 -5.511 21.683 1.00 97.44 121 ASP A CA 1
ATOM 1006 C C . ASP A 1 121 ? -25.557 -4.159 20.964 1.00 97.44 121 ASP A C 1
ATOM 1008 O O . ASP A 1 121 ? -24.561 -3.455 21.173 1.00 97.44 121 ASP A O 1
ATOM 1012 N N . PRO A 1 122 ? -26.539 -3.732 20.147 1.00 95.81 122 PRO A N 1
ATOM 1013 C CA . PRO A 1 122 ? -26.485 -2.454 19.445 1.00 95.81 122 PRO A CA 1
ATOM 1014 C C . PRO A 1 122 ? -26.333 -1.232 20.363 1.00 95.81 122 PRO A C 1
ATOM 1016 O O . PRO A 1 122 ? -25.868 -0.188 19.903 1.00 95.81 122 PRO A O 1
ATOM 1019 N N . ASN A 1 123 ? -26.692 -1.327 21.646 1.00 96.25 123 ASN A N 1
ATOM 1020 C CA . ASN A 1 123 ? -26.537 -0.217 22.586 1.00 96.25 123 ASN A CA 1
ATOM 1021 C C . ASN A 1 123 ? -25.122 -0.109 23.158 1.00 96.25 123 ASN A C 1
ATOM 1023 O O . ASN A 1 123 ? -24.767 0.967 23.628 1.00 96.25 123 ASN A O 1
ATOM 1027 N N . PHE A 1 124 ? -24.287 -1.146 23.033 1.00 96.88 124 PHE A N 1
ATOM 1028 C CA . PHE A 1 124 ? -22.953 -1.200 23.637 1.00 96.88 124 PHE A CA 1
ATOM 1029 C C . PHE A 1 124 ? -22.093 0.035 23.336 1.00 96.88 124 PHE A C 1
ATOM 1031 O O . PHE A 1 124 ? -21.554 0.656 24.247 1.00 96.88 124 PHE A O 1
ATOM 1038 N N . LEU A 1 125 ? -22.003 0.447 22.062 1.00 94.81 125 LEU A N 1
ATOM 1039 C CA . LEU A 1 125 ? -21.255 1.657 21.696 1.00 94.81 125 LEU A CA 1
ATOM 1040 C C . LEU A 1 125 ? -21.822 2.896 22.395 1.00 94.81 125 LEU A C 1
ATOM 1042 O O . LEU A 1 125 ? -21.077 3.736 22.887 1.00 94.81 125 LEU A O 1
ATOM 1046 N N . THR A 1 126 ? -23.148 3.004 22.452 1.00 95.75 126 THR A N 1
ATOM 1047 C CA . THR A 1 126 ? -23.812 4.133 23.107 1.00 95.75 126 THR A CA 1
ATOM 1048 C C . THR A 1 126 ? -23.474 4.172 24.596 1.00 95.75 126 THR A C 1
ATOM 1050 O O . THR A 1 126 ? -23.196 5.249 25.117 1.00 95.75 126 THR A O 1
ATOM 1053 N N . GLU A 1 127 ? -23.442 3.016 25.256 1.00 96.38 127 GLU A N 1
ATOM 1054 C CA . GLU A 1 127 ? -23.101 2.880 26.674 1.00 96.38 127 GLU A CA 1
ATOM 1055 C C . GLU A 1 127 ? -21.648 3.281 26.946 1.00 96.38 127 GLU A C 1
ATOM 1057 O O . GLU A 1 127 ? -21.425 4.185 27.748 1.00 96.38 127 GLU A O 1
ATOM 1062 N N . ILE A 1 128 ? -20.665 2.747 26.208 1.00 96.12 128 ILE A N 1
ATOM 1063 C CA . ILE A 1 128 ? -19.249 3.113 26.421 1.00 96.12 128 ILE A CA 1
ATOM 1064 C C . ILE A 1 128 ? -18.981 4.609 26.178 1.00 96.12 128 ILE A C 1
ATOM 1066 O O . ILE A 1 128 ? -18.135 5.205 26.847 1.00 96.12 128 ILE A O 1
ATOM 1070 N N . PHE A 1 129 ? -19.712 5.246 25.249 1.00 93.69 129 PHE A N 1
ATOM 1071 C CA . PHE A 1 129 ? -19.611 6.690 25.008 1.00 93.69 129 PHE A CA 1
ATOM 1072 C C . PHE A 1 129 ? -20.254 7.508 26.132 1.00 93.69 129 PHE A C 1
ATOM 1074 O O . PHE A 1 129 ? -19.716 8.549 26.512 1.00 93.69 129 PHE A O 1
ATOM 1081 N N . GLN A 1 130 ? -21.402 7.068 26.652 1.00 95.31 130 GLN A N 1
ATOM 1082 C CA . GLN A 1 130 ? -22.098 7.748 27.747 1.00 95.31 130 GLN A CA 1
ATOM 1083 C C . GLN A 1 130 ? -21.345 7.619 29.072 1.00 95.31 130 GLN A C 1
ATOM 1085 O O . GLN A 1 130 ? -21.254 8.595 29.817 1.00 95.31 130 GLN A O 1
ATOM 1090 N N . GLU A 1 131 ? -20.787 6.442 29.345 1.00 95.25 131 GLU A N 1
ATOM 1091 C CA . GLU A 1 131 ? -20.039 6.141 30.567 1.00 95.25 131 GLU A CA 1
ATOM 1092 C C . GLU A 1 131 ? -18.597 6.668 30.537 1.00 95.25 131 GLU A C 1
ATOM 1094 O O . GLU A 1 131 ? -17.932 6.669 31.569 1.00 95.25 131 GLU A O 1
ATOM 1099 N N . GLN A 1 132 ? -18.134 7.174 29.386 1.00 91.75 132 GLN A N 1
ATOM 1100 C CA . GLN A 1 132 ? -16.747 7.593 29.164 1.00 91.75 132 GLN A CA 1
ATOM 1101 C C . GLN A 1 132 ? -15.755 6.482 29.524 1.00 91.75 132 GLN A C 1
ATOM 1103 O O . GLN A 1 132 ? -14.781 6.706 30.246 1.00 91.75 132 GLN A O 1
ATOM 1108 N N . ASP A 1 133 ? -16.012 5.271 29.027 1.00 94.81 133 ASP A N 1
ATOM 1109 C CA . ASP A 1 133 ? -15.138 4.134 29.292 1.00 94.81 133 ASP A CA 1
ATOM 1110 C C . ASP A 1 133 ? -13.813 4.286 28.525 1.00 94.81 133 ASP A C 1
ATOM 1112 O O . ASP A 1 133 ? -13.667 3.898 27.362 1.00 94.81 133 ASP A O 1
ATOM 1116 N N . GLU A 1 134 ? -12.829 4.874 29.204 1.00 93.31 134 GLU A N 1
ATOM 1117 C CA . GLU A 1 134 ? -11.482 5.122 28.688 1.00 93.31 134 GLU A CA 1
ATOM 1118 C C . GLU A 1 134 ? -10.783 3.850 28.197 1.00 93.31 134 GLU A C 1
ATOM 1120 O O . GLU A 1 134 ? -9.963 3.928 27.278 1.00 93.31 134 GLU A O 1
ATOM 1125 N N . TYR A 1 135 ? -11.111 2.675 28.752 1.00 94.00 135 TYR A N 1
ATOM 1126 C CA . TYR A 1 135 ? -10.521 1.422 28.293 1.00 94.00 135 TYR A CA 1
ATOM 1127 C C . TYR A 1 135 ? -10.908 1.144 26.839 1.00 94.00 135 TYR A C 1
ATOM 1129 O O . TYR A 1 135 ? -10.037 0.858 26.022 1.00 94.00 135 TYR A O 1
ATOM 1137 N N . PHE A 1 136 ? -12.180 1.291 26.467 1.00 94.25 136 PHE A N 1
ATOM 1138 C CA . PHE A 1 136 ? -12.594 1.093 25.075 1.00 94.25 136 PHE A CA 1
ATOM 1139 C C . PHE A 1 136 ? -12.261 2.304 24.202 1.00 94.25 136 PHE A C 1
ATOM 1141 O O . PHE A 1 136 ? -11.703 2.144 23.114 1.00 94.25 136 PHE A O 1
ATOM 1148 N N . LEU A 1 137 ? -12.560 3.516 24.675 1.00 94.88 137 LEU A N 1
ATOM 1149 C CA . LEU A 1 137 ? -12.457 4.735 23.869 1.00 94.88 137 LEU A CA 1
ATOM 1150 C C . LEU A 1 137 ? -11.018 5.041 23.440 1.00 94.88 137 LEU A C 1
ATOM 1152 O O . LEU A 1 137 ? -10.786 5.376 22.277 1.00 94.88 137 LEU A O 1
ATOM 1156 N N . SER A 1 138 ? -10.043 4.879 24.339 1.00 95.75 138 SER A N 1
ATOM 1157 C CA . SER A 1 138 ? -8.629 5.122 24.026 1.00 95.75 138 SER A CA 1
ATOM 1158 C C . SER A 1 138 ? -8.098 4.146 22.965 1.00 95.75 138 SER A C 1
ATOM 1160 O O . SER A 1 138 ? -7.409 4.543 22.019 1.00 95.75 138 SER A O 1
ATOM 1162 N N . ASN A 1 139 ? -8.480 2.869 23.064 1.00 95.25 139 ASN A N 1
ATOM 1163 C CA . ASN A 1 139 ? -8.083 1.842 22.102 1.00 95.25 139 ASN A CA 1
ATOM 1164 C C . ASN A 1 139 ? -8.724 2.060 20.725 1.00 95.25 139 ASN A C 1
ATOM 1166 O O . ASN A 1 139 ? -8.023 1.996 19.715 1.00 95.25 139 ASN A O 1
ATOM 1170 N N . VAL A 1 140 ? -10.024 2.377 20.680 1.00 94.25 140 VAL A N 1
ATOM 1171 C CA . VAL A 1 140 ? -10.738 2.687 19.428 1.00 94.25 140 VAL A CA 1
ATOM 1172 C C . VAL A 1 140 ? -10.111 3.891 18.733 1.00 94.25 140 VAL A C 1
ATOM 1174 O O . VAL A 1 140 ? -9.768 3.808 17.557 1.00 94.25 140 VAL A O 1
ATOM 1177 N N . LYS A 1 141 ? -9.857 4.970 19.479 1.00 94.25 141 LYS A N 1
ATOM 1178 C CA . LYS A 1 141 ? -9.218 6.173 18.941 1.00 94.25 141 LYS A CA 1
ATOM 1179 C C . LYS A 1 141 ? -7.827 5.890 18.367 1.00 94.25 141 LYS A C 1
ATOM 1181 O O . LYS A 1 141 ? -7.506 6.365 17.283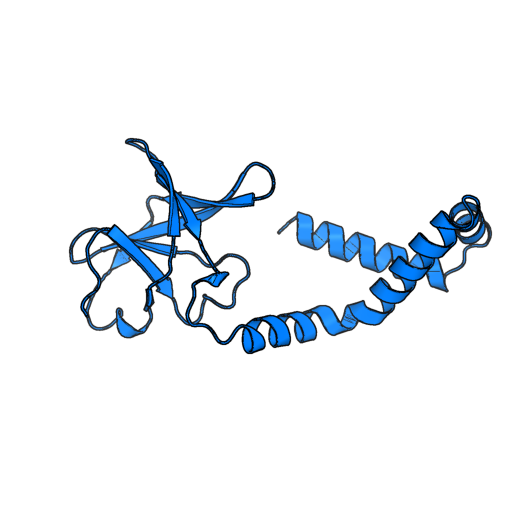 1.00 94.25 141 LYS A O 1
ATOM 1186 N N . THR A 1 142 ? -7.019 5.092 19.065 1.00 94.56 142 THR A N 1
ATOM 1187 C CA . THR A 1 142 ? -5.683 4.698 18.586 1.00 94.56 142 THR A CA 1
ATOM 1188 C C . THR A 1 142 ? -5.769 3.947 17.253 1.00 94.56 142 THR A C 1
ATOM 1190 O O . THR A 1 142 ? -4.993 4.215 16.336 1.00 94.56 142 THR A O 1
ATOM 1193 N N . VAL A 1 143 ? -6.727 3.025 17.114 1.00 93.81 143 VAL A N 1
ATOM 1194 C CA . VAL A 1 143 ? -6.939 2.273 15.867 1.00 93.81 143 VAL A CA 1
ATOM 1195 C C . VAL A 1 143 ? -7.416 3.179 14.731 1.00 93.81 143 VAL A C 1
ATOM 1197 O O . VAL A 1 143 ? -6.923 3.041 13.606 1.00 93.81 143 VAL A O 1
ATOM 1200 N N . ASP A 1 144 ? -8.315 4.124 15.007 1.00 92.56 144 ASP A N 1
ATOM 1201 C CA . ASP A 1 144 ? -8.786 5.093 14.013 1.00 92.56 144 ASP A CA 1
ATOM 1202 C C . ASP A 1 144 ? -7.625 5.956 13.487 1.00 92.56 144 ASP A C 1
ATOM 1204 O O . ASP A 1 144 ? -7.422 6.037 12.275 1.00 92.56 144 ASP A O 1
ATOM 1208 N N . GLU A 1 145 ? -6.786 6.502 14.375 1.00 93.00 145 GLU A N 1
ATOM 1209 C CA . GLU A 1 145 ? -5.609 7.307 14.005 1.00 93.00 145 GLU A CA 1
ATOM 1210 C C . GLU A 1 145 ? -4.610 6.519 13.137 1.00 93.00 145 GLU A C 1
ATOM 1212 O O . GLU A 1 145 ? -4.110 7.017 12.121 1.00 93.00 145 GLU A O 1
ATOM 1217 N N . VAL A 1 146 ? -4.333 5.262 13.502 1.00 90.25 146 VAL A N 1
ATOM 1218 C CA . VAL A 1 146 ? -3.447 4.379 12.725 1.00 90.25 146 VAL A CA 1
ATOM 1219 C C . VAL A 1 146 ? -4.044 4.087 11.348 1.00 90.25 146 VAL A C 1
ATOM 1221 O O . VAL A 1 146 ? -3.332 4.127 10.340 1.00 90.25 146 VAL A O 1
ATOM 1224 N N . THR A 1 147 ? -5.348 3.828 11.281 1.00 86.81 147 THR A N 1
ATOM 1225 C CA . THR A 1 147 ? -6.049 3.509 10.032 1.00 86.81 147 THR A CA 1
ATOM 1226 C C . THR A 1 147 ? -6.093 4.715 9.092 1.00 86.81 147 THR A C 1
ATOM 1228 O O . THR A 1 147 ? -5.857 4.572 7.889 1.00 86.81 147 THR A O 1
ATOM 1231 N N . GLU A 1 148 ? -6.331 5.915 9.622 1.00 88.81 148 GLU A N 1
ATOM 1232 C CA . GLU A 1 148 ? -6.264 7.167 8.864 1.00 88.81 148 GLU A CA 1
ATOM 1233 C C . GLU A 1 148 ? -4.850 7.443 8.344 1.00 88.81 148 GLU A C 1
ATOM 1235 O O . GLU A 1 148 ? -4.675 7.759 7.164 1.00 88.81 148 GLU A O 1
ATOM 1240 N N . SER A 1 149 ? -3.829 7.249 9.187 1.00 83.56 149 SER A N 1
ATOM 1241 C CA . SER A 1 149 ? -2.426 7.395 8.786 1.00 83.56 149 SER A CA 1
ATOM 1242 C C . SER A 1 149 ? -2.052 6.447 7.646 1.00 83.56 149 SER A C 1
ATOM 1244 O O . SER A 1 149 ? -1.370 6.855 6.706 1.00 83.56 149 SER A O 1
ATOM 1246 N N . MET A 1 150 ? -2.518 5.195 7.687 1.00 75.50 150 MET A N 1
ATOM 1247 C CA . MET A 1 150 ? -2.271 4.228 6.615 1.00 75.50 150 MET A CA 1
ATOM 1248 C C . MET A 1 150 ? -3.018 4.567 5.325 1.00 75.50 150 MET A C 1
ATOM 1250 O O . MET A 1 150 ? -2.477 4.332 4.253 1.00 75.50 150 MET A O 1
ATOM 1254 N N . ARG A 1 151 ? -4.224 5.141 5.408 1.00 72.12 151 ARG A N 1
ATOM 1255 C CA . ARG A 1 151 ? -4.989 5.585 4.231 1.00 72.12 151 ARG A CA 1
ATOM 1256 C C . ARG A 1 151 ? -4.328 6.768 3.513 1.00 72.12 151 ARG A C 1
ATOM 1258 O O . ARG A 1 151 ? -4.521 6.934 2.315 1.00 72.12 151 ARG A O 1
ATOM 1265 N N . ALA A 1 152 ? -3.593 7.607 4.242 1.00 65.69 152 ALA A N 1
ATOM 1266 C CA . ALA A 1 152 ? -2.926 8.789 3.699 1.00 65.69 152 ALA A CA 1
ATOM 1267 C C . ALA A 1 152 ? -1.540 8.509 3.075 1.00 65.69 152 ALA A C 1
ATOM 1269 O O . ALA A 1 152 ? -0.938 9.436 2.528 1.00 65.69 152 ALA A O 1
ATOM 1270 N N . ARG A 1 153 ? -1.018 7.280 3.187 1.00 56.12 153 ARG A N 1
ATOM 1271 C CA . ARG A 1 153 ? 0.284 6.850 2.644 1.00 56.12 153 ARG A CA 1
ATOM 1272 C C . ARG A 1 153 ? 0.115 6.076 1.346 1.00 56.12 153 ARG A C 1
ATOM 1274 O O . ARG A 1 153 ? 0.969 6.287 0.460 1.00 56.12 153 ARG A O 1
#

Organism: Pectinophora gossypiella (NCBI:txid13191)

pLDDT: mean 89.42, std 9.47, range [48.72, 97.56]

Sequence (153 aa):
MPYQSGEFVAIKTELNEMWPAIWRVDGKTLLQKYEPFEENGKVLYRNISTYAAWNPDNKKLYTQVPVKVRSQSHLETIVELVRSELPFDDCSFIEKRMLETQMYQENFEVYIQTLISHALDPNFLTEIFQEQDEYFLSNVKTVDEVTESMRAR

Secondary structure (DSSP, 8-state):
-PPPTT-EEEETTGGGSSS--EEEEETTTEEEEEEEEEETTEEEEEEEEEEEE--HHHHTTEEE--EEEEEE-SS-EEEEE-GGGS-S-HHHHHHHHHHHHGGGHHHHHHHHHHHHHHHH-TTHHHHHHHHT-HHHHHHHHHHHHHHHHHHT-